Protein AF-A0A0K1K115-F1 (afdb_monomer)

Sequence (95 aa):
MKQALTLLLAGAGALLSGCAGIDAASSTPQWDARFGDAVRAAMARQRIHPGGVNPEQVRGIDGAAALQAQEQYRKSFSAPAPQPSAFTIGVSGGK

Secondary struct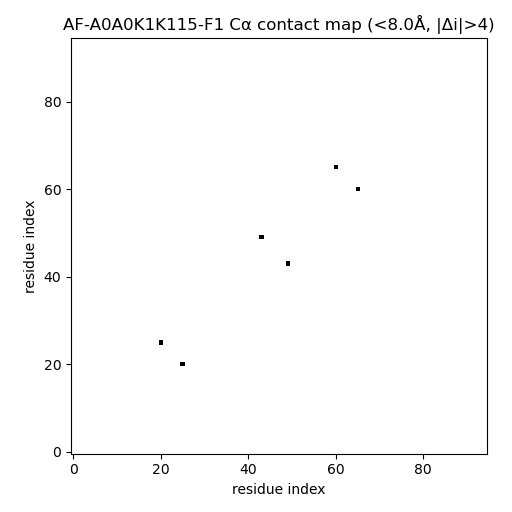ure (DSSP, 8-state):
-HHHHHHHHHHHHHHHTTT--S-TT---HHHHTTTTHHHHHHHHHH-S-TTS--TT------HHHHHHHHHHHHHHTTSPPPPP-----------

pLDDT: mean 74.57, std 13.7, range [40.22, 95.62]

Solvent-accessible surface area (backbone atoms only — not comparable to full-atom values): 6320 Å² total; per-residue (Å²): 111,71,67,62,54,52,52,52,54,52,54,50,52,60,61,53,50,70,74,50,79,66,46,100,80,56,79,54,63,79,54,67,76,47,67,60,48,69,57,54,56,50,55,59,70,69,48,92,61,89,89,60,88,60,89,84,57,79,74,69,79,51,74,66,60,46,50,51,52,53,51,51,58,56,44,63,78,70,54,74,80,82,74,80,80,79,80,78,79,81,78,76,85,79,129

Mean predicted aligned error: 18.07 Å

Foldseek 3Di:
DVVVVVVVVVVVVVVCVVVVCVPVPDDPCVCVVCPCVVVVVVVVVVDPDPPDDDPPDPPDDDPVRVVVVVVVVVVVVVDDDPDPPPPPPDPPPDD

Radius of gyration: 39.68 Å; Cα contacts (8 Å, |Δi|>4): 3; chains: 1; bounding box: 121×27×79 Å

Structure (mmCIF, N/CA/C/O backbone):
data_AF-A0A0K1K115-F1
#
_entry.id   AF-A0A0K1K115-F1
#
loop_
_atom_site.group_PDB
_atom_site.id
_atom_site.type_symbol
_atom_site.label_atom_id
_atom_site.label_alt_id
_atom_site.label_comp_id
_atom_site.label_asym_id
_atom_site.label_entity_id
_atom_site.label_seq_id
_atom_site.pdbx_PDB_ins_code
_atom_site.Cartn_x
_atom_site.Cartn_y
_atom_site.Cartn_z
_atom_site.occupancy
_atom_site.B_iso_or_equiv
_atom_site.auth_seq_id
_atom_site.auth_comp_id
_atom_site.auth_asym_id
_atom_site.auth_atom_id
_atom_site.pdbx_PDB_model_num
ATOM 1 N N . MET A 1 1 ? 57.077 10.338 -20.494 1.00 60.56 1 MET A N 1
ATOM 2 C CA . MET A 1 1 ? 55.871 11.040 -19.983 1.00 60.56 1 MET A CA 1
ATOM 3 C C . MET A 1 1 ? 54.728 11.087 -20.995 1.00 60.56 1 MET A C 1
ATOM 5 O O . MET A 1 1 ? 53.635 10.671 -20.645 1.00 60.56 1 MET A O 1
ATOM 9 N N . LYS A 1 2 ? 54.958 11.505 -22.252 1.00 59.62 2 LYS A N 1
ATOM 10 C CA . LYS A 1 2 ? 53.898 11.583 -23.282 1.00 59.62 2 LYS A CA 1
ATOM 11 C C . LYS A 1 2 ? 53.178 10.248 -23.543 1.00 59.62 2 LYS A C 1
ATOM 13 O O . LYS A 1 2 ? 51.959 10.245 -23.571 1.00 59.62 2 LYS A O 1
ATOM 18 N N . GLN A 1 3 ? 53.914 9.133 -23.632 1.00 62.16 3 GLN A N 1
ATOM 19 C CA . GLN A 1 3 ? 53.346 7.797 -23.898 1.00 62.16 3 GLN A CA 1
ATOM 20 C C . GLN A 1 3 ? 52.539 7.210 -22.727 1.00 62.16 3 GLN A C 1
ATOM 22 O O . GLN A 1 3 ? 51.538 6.536 -22.944 1.00 62.16 3 GLN A O 1
ATOM 27 N N . ALA A 1 4 ? 52.927 7.518 -21.485 1.00 67.88 4 ALA A N 1
ATOM 28 C CA . ALA A 1 4 ? 52.172 7.112 -20.299 1.00 67.88 4 ALA A CA 1
ATOM 29 C C . ALA A 1 4 ? 50.815 7.833 -20.224 1.00 67.88 4 ALA A C 1
ATOM 31 O O . ALA A 1 4 ? 49.809 7.218 -19.892 1.00 67.88 4 ALA A O 1
ATOM 32 N N . LEU A 1 5 ? 50.772 9.114 -20.613 1.00 71.06 5 LEU A N 1
ATOM 33 C CA . LEU A 1 5 ? 49.532 9.888 -20.690 1.00 71.06 5 LEU A CA 1
ATOM 34 C C . LEU A 1 5 ? 48.595 9.370 -21.795 1.00 71.06 5 LEU A C 1
ATOM 36 O O . LEU A 1 5 ? 47.385 9.332 -21.594 1.00 71.06 5 LEU A O 1
ATOM 40 N N . THR A 1 6 ? 49.139 8.929 -22.937 1.00 70.31 6 THR A N 1
ATOM 41 C CA . THR A 1 6 ? 48.335 8.368 -24.040 1.00 70.31 6 THR A CA 1
ATOM 42 C C . THR A 1 6 ? 47.708 7.026 -23.664 1.00 70.31 6 THR A C 1
ATOM 44 O O . THR A 1 6 ? 46.542 6.794 -23.966 1.00 70.31 6 THR A O 1
ATOM 47 N N . LEU A 1 7 ? 48.451 6.167 -22.958 1.00 72.00 7 LEU A N 1
ATOM 48 C CA . LEU A 1 7 ? 47.939 4.883 -22.469 1.00 72.00 7 LEU A CA 1
ATOM 49 C C . LEU A 1 7 ? 46.864 5.062 -21.389 1.00 72.00 7 LEU A C 1
ATOM 51 O O . LEU A 1 7 ? 45.877 4.331 -21.382 1.00 72.00 7 LEU A O 1
ATOM 55 N N . LEU A 1 8 ? 47.015 6.063 -20.518 1.00 69.19 8 LEU A N 1
ATOM 56 C CA . LEU A 1 8 ? 46.046 6.355 -19.460 1.00 69.19 8 LEU A CA 1
ATOM 57 C C . LEU A 1 8 ? 44.734 6.924 -20.032 1.00 69.19 8 LEU A C 1
ATOM 59 O O . LEU A 1 8 ? 43.655 6.507 -19.614 1.00 69.19 8 LEU A O 1
ATOM 63 N N . LEU A 1 9 ? 44.806 7.790 -21.052 1.00 67.38 9 LEU A N 1
ATOM 64 C CA . LEU A 1 9 ? 43.620 8.276 -21.774 1.00 67.38 9 LEU A CA 1
ATOM 65 C C . LEU A 1 9 ? 42.916 7.169 -22.579 1.00 67.38 9 LEU A C 1
ATOM 67 O O . LEU A 1 9 ? 41.688 7.115 -22.592 1.00 67.38 9 LEU A O 1
ATOM 71 N N . ALA A 1 10 ? 43.670 6.273 -23.223 1.00 66.06 10 ALA A N 1
ATOM 72 C CA . ALA A 1 10 ? 43.102 5.155 -23.979 1.00 66.06 10 ALA A CA 1
ATOM 73 C C . ALA A 1 10 ? 42.431 4.113 -23.062 1.00 66.06 10 ALA A C 1
ATOM 75 O O . ALA A 1 10 ? 41.345 3.625 -23.371 1.00 66.06 10 ALA A O 1
ATOM 76 N N . GLY A 1 11 ? 43.035 3.824 -21.903 1.00 65.62 11 GLY A N 1
ATOM 77 C CA . GLY A 1 11 ? 42.446 2.953 -20.884 1.00 65.62 11 GLY A CA 1
ATOM 78 C C . GLY A 1 11 ? 41.164 3.532 -20.279 1.00 65.62 11 GLY A C 1
ATOM 79 O O . GLY A 1 11 ? 40.183 2.811 -20.116 1.00 65.62 11 GLY A O 1
ATOM 80 N N . ALA A 1 12 ? 41.129 4.844 -20.021 1.00 62.84 12 ALA A N 1
ATOM 81 C CA . ALA A 1 12 ? 39.918 5.525 -19.566 1.00 62.84 12 ALA A CA 1
ATOM 82 C C . ALA A 1 12 ? 38.799 5.481 -20.625 1.00 62.84 12 ALA A C 1
ATOM 84 O O . ALA A 1 12 ? 37.658 5.177 -20.290 1.00 62.84 12 ALA A O 1
ATOM 85 N N . GLY A 1 13 ? 39.115 5.696 -21.907 1.00 61.62 13 GLY A N 1
ATOM 86 C CA . GLY A 1 13 ? 38.134 5.603 -22.997 1.00 61.62 13 GLY A CA 1
ATOM 87 C C . GLY A 1 13 ? 37.487 4.217 -23.126 1.00 61.62 13 GLY A C 1
ATOM 88 O O . GLY A 1 13 ? 36.275 4.118 -23.316 1.00 61.62 13 GLY A O 1
ATOM 89 N N . ALA A 1 14 ? 38.265 3.146 -22.943 1.00 62.75 14 ALA A N 1
ATOM 90 C CA . ALA A 1 14 ? 37.753 1.774 -22.965 1.00 62.75 14 ALA A CA 1
ATOM 91 C C . ALA A 1 14 ? 36.829 1.460 -21.772 1.00 62.75 14 ALA A C 1
ATOM 93 O O . ALA A 1 14 ? 35.835 0.754 -21.934 1.00 62.75 14 ALA A O 1
ATOM 94 N N . LEU A 1 15 ? 37.113 2.023 -20.592 1.00 61.59 15 LEU A N 1
ATOM 95 C CA . LEU A 1 15 ? 36.275 1.868 -19.397 1.00 61.59 15 LEU A CA 1
ATOM 96 C C . LEU A 1 15 ? 34.941 2.624 -19.522 1.00 61.59 15 LEU A C 1
ATOM 98 O O . LEU A 1 15 ? 33.914 2.126 -19.067 1.00 61.59 15 LEU A O 1
ATOM 102 N N . LEU A 1 16 ? 34.923 3.789 -20.182 1.00 58.53 16 LEU A N 1
ATOM 103 C CA . LEU A 1 16 ? 33.687 4.547 -20.424 1.00 58.53 16 LEU A CA 1
ATOM 104 C C . LEU A 1 16 ? 32.804 3.937 -21.531 1.00 58.53 16 LEU A C 1
ATOM 106 O O . LEU A 1 16 ? 31.589 4.135 -21.512 1.00 58.53 16 LEU A O 1
ATOM 110 N N . SER A 1 17 ? 33.367 3.145 -22.451 1.00 58.38 17 SER A N 1
ATOM 111 C CA . SER A 1 17 ? 32.597 2.455 -23.500 1.00 58.38 17 SER A CA 1
ATOM 112 C C . SER A 1 17 ? 31.645 1.379 -22.958 1.00 58.38 17 SER A C 1
ATOM 114 O O . SER A 1 17 ? 30.701 1.007 -23.651 1.00 58.38 17 SER A O 1
ATOM 116 N N . GLY A 1 18 ? 31.839 0.904 -21.722 1.00 56.50 18 GLY A N 1
ATOM 117 C CA . GLY A 1 18 ? 30.897 -0.004 -21.055 1.00 56.50 18 GLY A CA 1
ATOM 118 C C . GLY A 1 18 ? 29.576 0.671 -20.663 1.00 56.50 18 GLY A C 1
ATOM 119 O O . GLY A 1 18 ? 28.545 0.009 -20.597 1.00 56.50 18 GLY A O 1
ATOM 120 N N . CYS A 1 19 ? 29.584 1.995 -20.470 1.00 57.06 19 CYS A N 1
ATOM 121 C CA . CYS A 1 19 ? 28.378 2.792 -20.224 1.00 57.06 19 CYS A CA 1
ATOM 122 C C . CYS A 1 19 ? 27.698 3.255 -21.523 1.00 57.06 19 CYS A C 1
ATOM 124 O O . CYS A 1 19 ? 26.551 3.688 -21.483 1.00 57.06 19 CYS A O 1
ATOM 126 N N . ALA A 1 20 ? 28.395 3.170 -22.662 1.00 52.56 20 ALA A N 1
ATOM 127 C CA . ALA A 1 20 ? 27.893 3.567 -23.977 1.00 52.56 20 ALA A CA 1
ATOM 128 C C . ALA A 1 20 ? 27.144 2.443 -24.719 1.00 52.56 20 ALA A C 1
ATOM 130 O O . ALA A 1 20 ? 26.644 2.685 -25.809 1.00 52.56 20 ALA A O 1
ATOM 131 N N . GLY A 1 21 ? 26.972 1.256 -24.116 1.00 52.94 21 GLY A N 1
ATOM 132 C CA . GLY A 1 21 ? 26.091 0.178 -24.617 1.00 52.94 21 GLY A CA 1
ATOM 133 C C . GLY A 1 21 ? 24.589 0.518 -24.612 1.00 52.94 21 GLY A C 1
ATOM 134 O O . GLY A 1 21 ? 23.735 -0.362 -24.703 1.00 52.94 21 GLY A O 1
ATOM 135 N N . ILE A 1 22 ? 24.271 1.802 -24.475 1.00 56.59 22 ILE A N 1
ATOM 136 C CA . ILE A 1 22 ? 22.988 2.419 -24.772 1.00 56.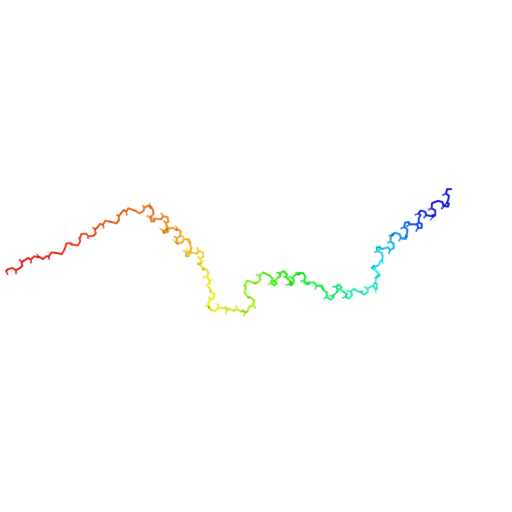59 22 ILE A CA 1
ATOM 137 C C . ILE A 1 22 ? 23.216 3.205 -26.066 1.00 56.59 22 ILE A C 1
ATOM 139 O O . ILE A 1 22 ? 23.267 4.435 -26.075 1.00 56.59 22 ILE A O 1
ATOM 143 N N . ASP A 1 23 ? 23.457 2.487 -27.166 1.00 53.62 23 ASP A N 1
ATOM 144 C CA . ASP A 1 23 ? 23.429 3.102 -28.487 1.00 53.62 23 ASP A CA 1
ATOM 145 C C . ASP A 1 23 ? 22.121 3.894 -28.604 1.00 53.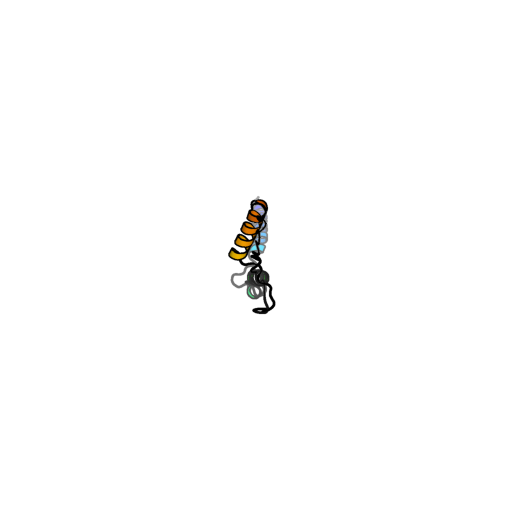62 23 ASP A C 1
ATOM 147 O O . ASP A 1 23 ? 21.053 3.404 -28.235 1.00 53.62 23 ASP A O 1
ATOM 151 N N . ALA A 1 24 ? 22.162 5.099 -29.168 1.00 55.56 24 ALA A N 1
ATOM 152 C CA . ALA A 1 24 ? 20.957 5.869 -29.496 1.00 55.56 24 ALA A CA 1
ATOM 153 C C . ALA A 1 24 ? 20.006 5.126 -30.476 1.00 55.56 24 ALA A C 1
ATOM 155 O O . ALA A 1 24 ? 18.926 5.620 -30.788 1.00 55.56 24 ALA A O 1
ATOM 156 N N . ALA A 1 25 ? 20.411 3.936 -30.945 1.00 57.16 25 ALA A N 1
ATOM 157 C CA . ALA A 1 25 ? 19.666 2.980 -31.760 1.00 57.16 25 ALA A CA 1
ATOM 158 C C . ALA A 1 25 ? 19.652 1.546 -31.163 1.00 57.16 25 ALA A C 1
ATOM 160 O O . ALA A 1 25 ? 19.392 0.577 -31.875 1.00 57.16 25 ALA A O 1
ATOM 161 N N . SER A 1 26 ? 19.949 1.389 -29.869 1.00 55.69 26 SER A N 1
ATOM 162 C CA . SER A 1 26 ? 19.840 0.125 -29.134 1.00 55.69 26 SER A CA 1
ATOM 163 C C . SER A 1 26 ? 18.359 -0.178 -28.923 1.00 55.69 26 SER A C 1
ATOM 165 O O . SER A 1 26 ? 17.695 0.462 -28.109 1.00 55.69 26 SER A O 1
ATOM 167 N N . SER A 1 27 ? 17.803 -1.128 -29.684 1.00 66.06 27 SER A N 1
ATOM 168 C CA . SER A 1 27 ? 16.478 -1.652 -29.357 1.00 66.06 27 SER A CA 1
ATOM 169 C C . SER A 1 27 ? 16.566 -2.265 -27.963 1.00 66.06 27 SER A C 1
ATOM 171 O O . SER A 1 27 ? 17.440 -3.104 -27.720 1.00 66.06 27 SER A O 1
ATOM 173 N N . THR A 1 28 ? 15.658 -1.897 -27.067 1.00 72.38 28 THR A N 1
ATOM 174 C CA . THR A 1 28 ? 15.578 -2.428 -25.706 1.00 72.38 28 THR A CA 1
ATOM 175 C C . THR A 1 28 ? 14.451 -3.459 -25.572 1.00 72.38 28 THR A C 1
ATOM 177 O O . THR A 1 28 ? 13.645 -3.349 -24.648 1.00 72.38 28 THR A O 1
ATOM 180 N N . PRO A 1 29 ? 14.363 -4.502 -26.429 1.00 79.00 29 PRO A N 1
ATOM 181 C CA . PRO A 1 29 ? 13.170 -5.336 -26.537 1.00 79.00 29 PRO A CA 1
ATOM 182 C C . PRO A 1 29 ? 12.855 -6.053 -25.223 1.00 79.00 29 PRO A C 1
ATOM 184 O O . PRO A 1 29 ? 11.693 -6.161 -24.848 1.00 79.00 29 PRO A O 1
ATOM 187 N N . GLN A 1 30 ? 13.875 -6.483 -24.471 1.00 83.44 30 GLN A N 1
ATOM 188 C CA . GLN A 1 30 ? 13.688 -7.086 -23.148 1.00 83.44 30 GLN A CA 1
ATOM 189 C C . GLN A 1 30 ? 13.123 -6.121 -22.091 1.00 83.44 30 GLN A C 1
ATOM 191 O O . GLN A 1 30 ? 12.428 -6.567 -21.179 1.00 83.44 30 GLN A O 1
ATOM 196 N N . TRP A 1 31 ? 13.429 -4.825 -22.179 1.00 82.00 31 TRP A N 1
ATOM 197 C CA . TRP A 1 31 ? 12.951 -3.821 -21.226 1.00 82.00 31 TRP A CA 1
ATOM 198 C C . TRP A 1 31 ? 11.570 -3.312 -21.620 1.00 82.00 31 TRP A C 1
ATOM 200 O O . TRP A 1 31 ? 10.685 -3.250 -20.767 1.00 82.00 31 TRP A O 1
ATOM 210 N N . ASP A 1 32 ? 11.366 -3.052 -22.911 1.00 85.50 32 ASP A N 1
ATOM 211 C CA . ASP A 1 32 ? 10.088 -2.612 -23.469 1.00 85.50 32 ASP A CA 1
ATOM 212 C C . ASP A 1 32 ? 9.008 -3.676 -23.239 1.00 85.50 32 ASP A C 1
ATOM 214 O O . ASP A 1 32 ? 7.903 -3.357 -22.802 1.00 85.50 32 ASP A O 1
ATOM 218 N N . ALA A 1 33 ? 9.351 -4.960 -23.413 1.00 89.44 33 ALA A N 1
ATOM 219 C CA . ALA A 1 33 ? 8.439 -6.076 -23.160 1.00 89.44 33 ALA A CA 1
ATOM 220 C C . ALA A 1 33 ? 7.997 -6.193 -21.691 1.00 89.44 33 ALA A C 1
ATOM 222 O O . ALA A 1 33 ? 6.936 -6.748 -21.414 1.00 89.44 33 ALA A O 1
ATOM 223 N N . ARG A 1 34 ? 8.800 -5.691 -20.745 1.00 91.19 34 ARG A N 1
ATOM 224 C CA . ARG A 1 34 ? 8.574 -5.836 -19.294 1.00 91.19 34 ARG A CA 1
ATOM 225 C C . ARG A 1 34 ? 8.175 -4.530 -18.616 1.00 91.19 34 ARG A C 1
ATOM 227 O O . ARG A 1 34 ? 8.001 -4.478 -17.392 1.00 91.19 34 ARG A O 1
ATOM 234 N N . PHE A 1 35 ? 8.031 -3.455 -19.387 1.00 92.00 35 PHE A N 1
ATOM 235 C CA . PHE A 1 35 ? 7.727 -2.138 -18.855 1.00 92.00 35 PHE A CA 1
ATOM 236 C C . PHE A 1 35 ? 6.398 -2.158 -18.085 1.00 92.00 35 PHE A C 1
ATOM 238 O O . PHE A 1 35 ? 5.332 -2.470 -18.624 1.00 92.00 35 PHE A O 1
ATOM 245 N N . GLY A 1 36 ? 6.461 -1.842 -16.790 1.00 94.00 36 GLY A N 1
ATOM 246 C CA . GLY A 1 36 ? 5.303 -1.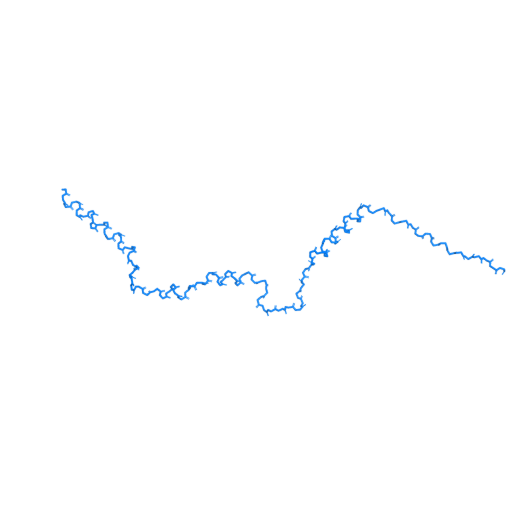823 -15.892 1.00 94.00 36 GLY A CA 1
ATOM 247 C C . GLY A 1 36 ? 4.950 -3.158 -15.223 1.00 94.00 36 GLY A C 1
ATOM 248 O O . GLY A 1 36 ? 4.004 -3.185 -14.434 1.00 94.00 36 GLY A O 1
ATOM 249 N N . ASP A 1 37 ? 5.698 -4.243 -15.455 1.00 95.62 37 ASP A N 1
ATOM 250 C CA . ASP A 1 37 ? 5.430 -5.549 -14.825 1.00 95.62 37 ASP A CA 1
ATOM 251 C C . ASP A 1 37 ? 5.435 -5.469 -13.300 1.00 95.62 37 ASP A C 1
ATOM 253 O O . ASP A 1 37 ? 4.554 -6.021 -12.644 1.00 95.62 37 ASP A O 1
ATOM 257 N N . ALA A 1 38 ? 6.388 -4.731 -12.725 1.00 94.62 38 ALA A N 1
ATOM 258 C CA . ALA A 1 38 ? 6.486 -4.549 -11.280 1.00 94.62 38 ALA A CA 1
ATOM 259 C C . ALA A 1 38 ? 5.227 -3.884 -10.698 1.00 94.62 38 ALA A C 1
ATOM 261 O O . ALA A 1 38 ? 4.700 -4.339 -9.683 1.00 94.62 38 ALA A O 1
ATOM 262 N N . VAL A 1 39 ? 4.704 -2.853 -11.371 1.00 95.31 39 VAL A N 1
ATOM 263 C CA . VAL A 1 39 ? 3.492 -2.133 -10.950 1.00 95.31 39 VAL A CA 1
ATOM 264 C C . VAL A 1 39 ? 2.263 -3.027 -11.082 1.00 95.31 39 VAL A C 1
ATOM 266 O O . VAL A 1 39 ? 1.479 -3.128 -10.139 1.00 95.31 39 VAL A O 1
ATOM 269 N N . ARG A 1 40 ? 2.112 -3.738 -12.207 1.00 94.06 40 ARG A N 1
ATOM 270 C CA . ARG A 1 40 ? 1.010 -4.694 -12.410 1.00 94.06 40 ARG A CA 1
ATOM 271 C C . ARG A 1 40 ? 1.046 -5.819 -11.376 1.00 94.06 40 ARG A C 1
ATOM 273 O O . ARG A 1 40 ? 0.011 -6.163 -10.811 1.00 94.06 40 ARG A O 1
ATOM 280 N N . ALA A 1 41 ? 2.230 -6.344 -11.066 1.00 93.81 41 ALA A N 1
ATOM 281 C CA . ALA A 1 41 ? 2.413 -7.375 -10.052 1.00 93.81 41 ALA A CA 1
ATOM 282 C C . ALA A 1 41 ? 2.140 -6.858 -8.630 1.00 93.81 41 ALA A C 1
ATOM 284 O O . ALA A 1 41 ? 1.622 -7.600 -7.797 1.00 93.81 41 ALA A O 1
ATOM 285 N N . ALA A 1 42 ? 2.483 -5.606 -8.320 1.00 93.75 42 ALA A N 1
ATOM 286 C CA . ALA A 1 42 ? 2.137 -4.986 -7.044 1.00 93.75 42 ALA A CA 1
ATOM 287 C C . ALA A 1 42 ? 0.618 -4.781 -6.923 1.00 93.75 42 ALA A C 1
ATOM 289 O O . ALA A 1 42 ? 0.019 -5.187 -5.929 1.00 93.75 42 ALA A O 1
ATOM 290 N N . MET A 1 43 ? -0.021 -4.252 -7.967 1.00 91.88 43 MET A N 1
ATOM 291 C CA . MET A 1 43 ? -1.469 -4.037 -8.010 1.00 91.88 43 MET A CA 1
ATOM 292 C C . MET A 1 43 ? -2.253 -5.353 -7.905 1.00 91.88 43 MET A C 1
ATOM 294 O O . MET A 1 43 ? -3.250 -5.423 -7.189 1.00 91.88 43 MET A O 1
ATOM 298 N N . ALA A 1 44 ? -1.784 -6.422 -8.555 1.00 89.38 44 ALA A N 1
ATOM 299 C CA . ALA A 1 44 ? -2.390 -7.747 -8.439 1.00 89.38 44 ALA A CA 1
ATOM 300 C C . ALA A 1 44 ? -2.371 -8.277 -6.994 1.00 89.38 44 ALA A C 1
ATOM 302 O O . ALA A 1 44 ? -3.326 -8.920 -6.572 1.00 89.38 44 ALA A O 1
ATOM 303 N N . ARG A 1 45 ? -1.324 -7.962 -6.216 1.00 88.06 45 ARG A N 1
ATOM 304 C CA . ARG A 1 45 ? -1.216 -8.342 -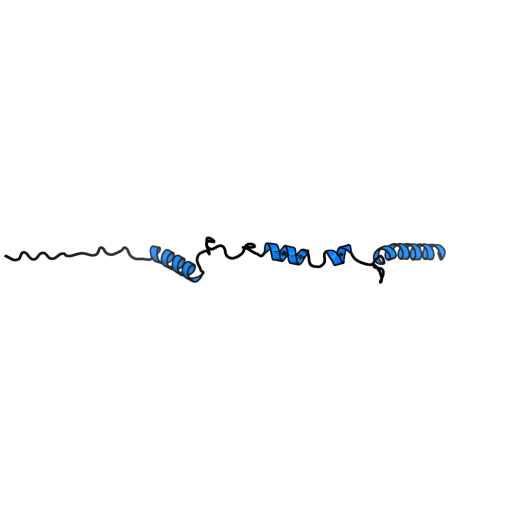4.795 1.00 88.06 45 ARG A CA 1
ATOM 305 C C . ARG A 1 45 ? -2.072 -7.487 -3.863 1.00 88.06 45 ARG A C 1
ATOM 307 O O . ARG A 1 45 ? -2.429 -7.949 -2.788 1.00 88.06 45 ARG A O 1
ATOM 314 N N . GLN A 1 46 ? -2.406 -6.259 -4.256 1.00 88.75 46 GLN A N 1
ATOM 315 C CA . GLN A 1 46 ? -3.271 -5.370 -3.469 1.00 88.75 46 GLN A CA 1
ATOM 316 C C . GLN A 1 46 ? -4.754 -5.756 -3.552 1.00 88.75 46 GLN A C 1
ATOM 318 O O . GLN A 1 46 ? -5.568 -5.286 -2.758 1.00 88.75 46 GLN A O 1
ATOM 323 N N . ARG A 1 47 ? -5.134 -6.609 -4.509 1.00 82.81 47 ARG A N 1
ATOM 324 C CA . ARG A 1 47 ? -6.523 -7.019 -4.691 1.00 82.81 47 ARG A CA 1
ATOM 325 C C . ARG A 1 47 ? -6.877 -8.159 -3.736 1.00 82.81 47 ARG A C 1
ATOM 327 O O . ARG A 1 47 ? -6.517 -9.306 -3.969 1.00 82.81 47 ARG A O 1
ATOM 334 N N . ILE A 1 48 ? -7.667 -7.840 -2.712 1.00 76.31 48 ILE A N 1
ATOM 335 C CA . ILE A 1 48 ? -8.162 -8.802 -1.710 1.00 76.31 48 ILE A CA 1
ATOM 336 C C . ILE A 1 48 ? -9.041 -9.895 -2.349 1.00 76.31 48 ILE A C 1
ATOM 338 O O . ILE A 1 48 ? -9.069 -11.020 -1.859 1.00 76.31 48 ILE A O 1
ATOM 342 N N . HIS A 1 49 ? -9.744 -9.587 -3.448 1.00 75.56 49 HIS A N 1
ATOM 343 C CA . HIS A 1 49 ? -10.648 -10.530 -4.109 1.00 75.56 49 HIS A CA 1
ATOM 344 C C . HIS A 1 49 ? -10.544 -10.476 -5.650 1.00 75.56 49 HIS A C 1
ATOM 346 O O . HIS A 1 49 ? -11.210 -9.662 -6.291 1.00 75.56 49 HIS A O 1
ATOM 352 N N . PRO A 1 50 ? -9.687 -11.299 -6.286 1.00 70.44 50 PRO A N 1
ATOM 353 C CA . PRO A 1 50 ? -9.487 -11.263 -7.737 1.00 70.44 50 PRO A CA 1
ATOM 354 C C . PRO A 1 50 ? -10.618 -11.869 -8.582 1.00 70.44 50 PRO A C 1
ATOM 356 O O . PRO A 1 50 ? -10.630 -11.619 -9.784 1.00 70.44 50 PRO A O 1
ATOM 359 N N . GLY A 1 51 ? -11.559 -12.608 -7.979 1.00 75.12 51 GLY A N 1
ATOM 360 C CA . GLY A 1 51 ? -12.612 -13.364 -8.677 1.00 75.12 51 GLY A CA 1
ATOM 361 C C . GLY A 1 51 ? -13.994 -12.704 -8.805 1.00 75.12 51 GLY A C 1
ATOM 362 O O . GLY A 1 51 ? -14.879 -13.319 -9.388 1.00 75.12 51 GLY A O 1
ATOM 363 N N . GLY A 1 52 ? -14.202 -11.479 -8.302 1.00 70.50 52 GLY A N 1
ATOM 364 C CA . GLY A 1 52 ? -15.520 -10.817 -8.287 1.00 70.50 52 GLY A CA 1
ATOM 365 C C . GLY A 1 52 ? -16.138 -10.721 -6.888 1.00 70.50 52 GLY A C 1
ATOM 366 O O . GLY A 1 52 ? -15.443 -10.874 -5.892 1.00 70.50 52 GLY A O 1
ATOM 367 N N . VAL A 1 53 ? -17.427 -10.390 -6.783 1.00 70.44 53 VAL A N 1
ATOM 368 C CA . VAL A 1 53 ? -18.111 -10.320 -5.478 1.00 70.44 53 VAL A CA 1
ATOM 369 C C . VAL A 1 53 ? -18.487 -11.738 -5.048 1.00 70.44 53 VAL A C 1
ATOM 371 O O . VAL A 1 53 ? -19.386 -12.319 -5.646 1.00 70.44 53 VAL A O 1
ATOM 374 N N . ASN A 1 54 ? -17.836 -12.274 -4.010 1.00 69.12 54 ASN A N 1
ATOM 375 C CA . ASN A 1 54 ? -18.287 -13.507 -3.359 1.00 69.12 54 ASN A CA 1
ATOM 376 C C . ASN A 1 54 ? -19.421 -13.181 -2.370 1.00 69.12 54 ASN A C 1
ATOM 378 O O . ASN A 1 54 ? -19.161 -12.494 -1.375 1.00 69.12 54 ASN A O 1
ATOM 382 N N . PRO A 1 55 ? -20.662 -13.649 -2.599 1.00 66.25 55 PRO A N 1
ATOM 383 C CA . PRO A 1 55 ? -21.783 -13.403 -1.690 1.00 66.25 55 PRO A CA 1
ATOM 384 C C . PRO A 1 55 ? -21.576 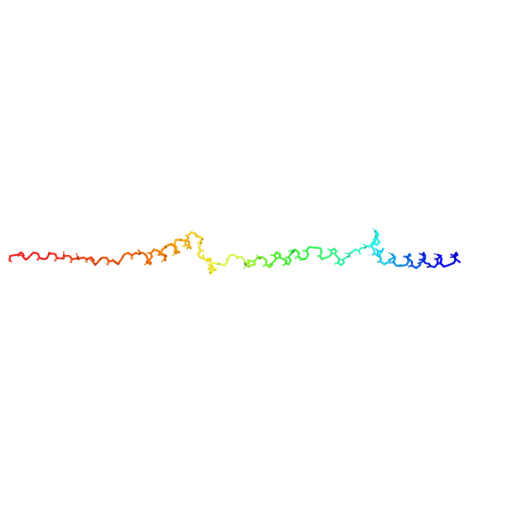-14.018 -0.297 1.00 66.25 55 PRO A C 1
ATOM 386 O O . PRO A 1 55 ? -22.093 -13.487 0.683 1.00 66.25 55 PRO A O 1
ATOM 389 N N . GLU A 1 56 ? -20.772 -15.077 -0.186 1.00 66.12 56 GLU A N 1
ATOM 390 C CA . GLU A 1 56 ? -20.391 -15.708 1.089 1.00 66.12 56 GLU A CA 1
ATOM 391 C C . GLU A 1 56 ? -19.168 -15.066 1.764 1.00 66.12 56 GLU A C 1
ATOM 393 O O . GLU A 1 56 ? -18.742 -15.505 2.835 1.00 66.12 56 GLU A O 1
ATOM 398 N N . GLN A 1 57 ? -18.583 -14.014 1.181 1.00 66.62 57 GLN A N 1
ATOM 399 C CA . GLN A 1 57 ? -17.480 -13.322 1.833 1.00 66.62 57 GLN A CA 1
ATOM 400 C C . GLN A 1 57 ? -18.007 -12.576 3.060 1.00 66.62 57 GLN A C 1
ATOM 402 O O . GLN A 1 57 ? -18.776 -11.619 2.950 1.00 66.62 57 GLN A O 1
ATOM 407 N N . VAL A 1 58 ? -17.548 -12.992 4.240 1.00 62.94 58 VAL A N 1
ATOM 408 C CA . VAL A 1 58 ? -17.779 -12.264 5.486 1.00 62.94 58 VAL A CA 1
ATOM 409 C C . VAL A 1 58 ? -17.088 -10.903 5.359 1.00 62.94 58 VAL A C 1
ATOM 411 O O . VAL A 1 58 ? -15.895 -10.761 5.629 1.00 62.94 58 VAL A O 1
ATOM 414 N N . ARG A 1 59 ? -17.834 -9.882 4.919 1.00 68.62 59 ARG A N 1
ATOM 415 C CA . ARG A 1 59 ? -17.513 -8.491 5.244 1.00 68.62 59 ARG A CA 1
ATOM 416 C C . ARG A 1 59 ? -17.506 -8.467 6.761 1.00 68.62 59 ARG A C 1
ATOM 418 O O . ARG A 1 59 ? -18.533 -8.764 7.361 1.00 68.62 59 ARG A O 1
ATOM 425 N N . GLY A 1 60 ? -16.349 -8.227 7.370 1.00 75.25 60 GLY A N 1
ATOM 426 C CA . GLY A 1 60 ? -16.261 -8.093 8.820 1.00 75.25 60 GLY A CA 1
ATOM 427 C C . GLY A 1 60 ? -17.266 -7.068 9.360 1.00 75.25 60 GLY A C 1
ATOM 428 O O . GLY A 1 60 ? -18.017 -6.436 8.618 1.00 75.25 60 GLY A O 1
ATOM 429 N N . ILE A 1 61 ? -17.266 -6.873 10.670 1.00 81.94 61 ILE A N 1
ATOM 430 C CA . ILE A 1 61 ? -18.088 -5.827 11.279 1.00 81.94 61 ILE A CA 1
ATOM 431 C C . ILE A 1 61 ? -17.729 -4.458 10.681 1.00 81.94 61 ILE A C 1
ATOM 433 O O . ILE A 1 61 ? -16.550 -4.125 10.538 1.00 81.94 61 ILE A O 1
ATOM 437 N N . ASP A 1 62 ? -18.735 -3.673 10.294 1.00 86.62 62 ASP A N 1
ATOM 438 C CA . ASP A 1 62 ? -18.493 -2.294 9.881 1.00 86.62 62 ASP A CA 1
ATOM 439 C C . ASP A 1 62 ? -17.988 -1.461 11.074 1.00 86.62 62 ASP A C 1
ATOM 441 O O . ASP A 1 62 ? -18.134 -1.844 12.239 1.00 86.62 62 ASP A O 1
ATOM 445 N N . GLY A 1 63 ? -17.358 -0.319 10.792 1.00 87.19 63 GLY A N 1
ATOM 446 C CA . GLY A 1 63 ? -16.742 0.500 11.838 1.00 87.19 63 GLY A CA 1
ATOM 447 C C . GLY A 1 63 ? -17.734 1.015 12.887 1.00 87.19 63 GLY A C 1
ATOM 448 O O . GLY A 1 63 ? -17.374 1.134 14.057 1.00 87.19 63 GLY A O 1
ATOM 449 N N . ALA A 1 64 ? -18.984 1.285 12.501 1.00 91.62 64 ALA A N 1
ATOM 450 C CA . ALA A 1 64 ? -20.000 1.784 13.421 1.00 91.62 64 ALA A CA 1
ATOM 451 C C . ALA A 1 64 ? -20.503 0.665 14.344 1.00 91.62 64 ALA A C 1
ATOM 453 O O . ALA A 1 64 ? -20.575 0.853 15.559 1.00 91.62 64 ALA A O 1
ATOM 454 N N . ALA A 1 65 ? -20.779 -0.515 13.790 1.00 89.06 65 ALA A N 1
ATOM 455 C CA . ALA A 1 65 ? -21.137 -1.716 14.528 1.00 89.06 65 ALA A CA 1
ATOM 456 C C . ALA A 1 65 ? -20.013 -2.139 15.484 1.00 89.06 65 ALA A C 1
ATOM 458 O O . ALA A 1 65 ? -20.285 -2.472 16.637 1.00 89.06 65 ALA A O 1
ATOM 459 N N . ALA A 1 66 ? -18.751 -2.057 15.049 1.00 92.75 66 ALA A N 1
ATOM 460 C CA . ALA A 1 66 ? -17.589 -2.331 15.890 1.00 92.75 66 ALA A CA 1
ATOM 461 C C . ALA A 1 66 ? -17.492 -1.371 17.083 1.00 92.75 66 ALA A C 1
ATOM 463 O O . ALA A 1 66 ? -17.288 -1.811 18.215 1.00 92.75 66 ALA A O 1
ATOM 464 N N . LEU A 1 67 ? -17.688 -0.071 16.845 1.00 94.94 67 LEU A N 1
ATOM 465 C CA . LEU A 1 67 ? -17.675 0.945 17.895 1.00 94.94 67 LEU A CA 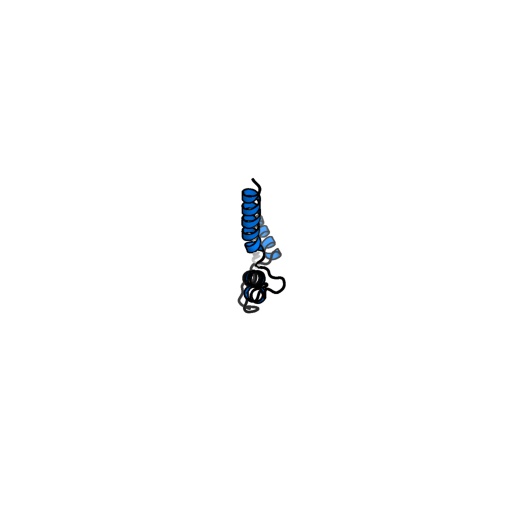1
ATOM 466 C C . LEU A 1 67 ? -18.812 0.736 18.902 1.00 94.94 67 LEU A C 1
ATOM 468 O O . LEU A 1 67 ? -18.581 0.775 20.109 1.00 94.94 67 LEU A O 1
ATOM 472 N N . GLN A 1 68 ? -20.025 0.451 18.424 1.00 94.56 68 GLN A N 1
ATOM 473 C CA . GLN A 1 68 ? -21.159 0.143 19.298 1.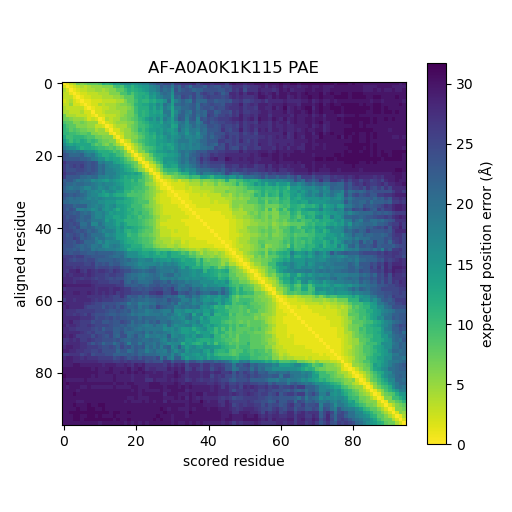00 94.56 68 GLN A CA 1
ATOM 474 C C . GLN A 1 68 ? -20.911 -1.125 20.121 1.00 94.56 68 GLN A C 1
ATOM 476 O O . GLN A 1 68 ? -21.177 -1.135 21.320 1.00 94.56 68 GLN A O 1
ATOM 481 N N . ALA A 1 69 ? -20.353 -2.177 19.516 1.00 93.19 69 ALA A N 1
ATOM 482 C CA . ALA A 1 69 ? -20.006 -3.401 20.230 1.00 93.19 69 ALA A CA 1
ATOM 483 C C . ALA A 1 69 ? -18.982 -3.141 21.349 1.00 93.19 69 ALA A C 1
ATOM 485 O O . ALA A 1 69 ? -19.165 -3.619 22.469 1.00 93.19 69 ALA A O 1
ATOM 486 N N . GLN A 1 70 ? -17.944 -2.340 21.080 1.00 94.31 70 GLN A N 1
ATOM 487 C CA . GLN A 1 70 ? -16.955 -1.955 22.092 1.00 94.31 70 GLN A CA 1
ATOM 488 C C . GLN A 1 70 ? -17.566 -1.121 23.221 1.00 94.31 70 GLN A C 1
ATOM 490 O O . GLN A 1 70 ? -17.270 -1.362 24.392 1.00 94.31 70 GLN A O 1
ATOM 495 N N . GLU A 1 71 ? -18.439 -0.169 22.896 1.00 94.81 71 GLU A N 1
ATOM 496 C CA . GLU A 1 71 ? -19.074 0.681 23.901 1.00 94.81 71 GLU A CA 1
ATOM 497 C C . GLU A 1 71 ? -20.035 -0.116 24.793 1.00 94.81 71 GLU A C 1
ATOM 499 O O . GLU A 1 71 ? -20.021 0.048 26.012 1.00 94.81 71 GLU A O 1
ATOM 504 N N . GLN A 1 72 ? -20.811 -1.040 24.221 1.00 91.12 72 GLN A N 1
ATOM 505 C CA . GLN A 1 72 ? -21.685 -1.924 24.997 1.00 91.12 72 GLN A CA 1
ATOM 506 C C . GLN A 1 72 ? -20.885 -2.873 25.890 1.00 91.12 72 GLN A C 1
ATOM 508 O O . GLN A 1 72 ? -21.242 -3.061 27.054 1.00 91.12 72 GLN A O 1
ATOM 513 N N . TYR A 1 73 ? -19.773 -3.414 25.381 1.00 91.56 73 TYR A N 1
ATOM 514 C CA . TYR A 1 73 ? -18.852 -4.221 26.177 1.00 91.56 73 TYR A CA 1
ATOM 515 C C . TYR A 1 73 ? -18.292 -3.420 27.355 1.00 91.56 73 TYR A C 1
ATOM 517 O O . TYR A 1 73 ? -18.314 -3.879 28.491 1.00 91.56 73 TYR A O 1
ATOM 525 N N . ARG A 1 74 ? -17.855 -2.177 27.130 1.00 92.06 74 ARG A N 1
ATOM 526 C CA . ARG A 1 74 ? -17.392 -1.298 28.211 1.00 92.06 74 ARG A CA 1
ATOM 527 C C . ARG A 1 74 ? 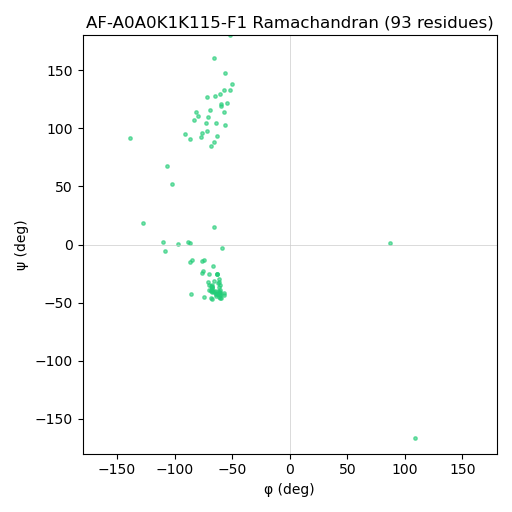-18.504 -1.032 29.226 1.00 92.06 74 ARG A C 1
ATOM 529 O O . ARG A 1 74 ? -18.290 -1.154 30.431 1.00 92.06 74 ARG A O 1
ATOM 536 N N . LYS A 1 75 ? -19.705 -0.715 28.740 1.00 89.44 75 LYS A N 1
ATOM 537 C CA . LYS A 1 75 ? -20.872 -0.414 29.568 1.00 89.44 75 LYS A CA 1
ATOM 538 C C . LYS A 1 75 ? -21.299 -1.602 30.424 1.00 89.44 75 LYS A C 1
ATOM 540 O O . LYS A 1 75 ? -21.727 -1.377 31.553 1.00 89.44 75 LYS A O 1
ATOM 545 N N . SER A 1 76 ? -21.135 -2.845 29.962 1.00 85.50 76 SER A N 1
ATOM 546 C CA . SER A 1 76 ? -21.506 -4.020 30.761 1.00 85.50 76 SER A CA 1
ATOM 547 C C . SER A 1 76 ? -20.694 -4.164 32.049 1.00 85.50 76 SER A C 1
ATOM 549 O O . SER A 1 76 ? -21.211 -4.713 33.014 1.00 85.50 76 SER A O 1
ATOM 551 N N . PHE A 1 77 ? -19.470 -3.622 32.114 1.00 85.81 77 PHE A N 1
ATOM 552 C CA . PHE A 1 77 ? -18.669 -3.616 33.350 1.00 85.81 77 PHE A CA 1
ATOM 553 C C . PHE A 1 77 ? -18.996 -2.450 34.289 1.00 85.81 77 PHE A C 1
ATOM 555 O O . PHE A 1 77 ? -18.559 -2.446 35.435 1.00 85.81 77 PHE A O 1
ATOM 562 N N . SER A 1 78 ? -19.731 -1.444 33.814 1.00 81.75 78 SER A N 1
ATOM 563 C CA . SER A 1 78 ? -20.163 -0.287 34.613 1.00 81.75 78 SER A CA 1
ATOM 564 C C . SER A 1 78 ? -21.661 -0.302 34.923 1.00 81.75 78 SER A C 1
ATOM 566 O O . SER A 1 78 ? -22.144 0.568 35.646 1.00 81.75 78 SER A O 1
ATOM 568 N N . ALA A 1 79 ? -22.411 -1.253 34.363 1.00 76.00 79 ALA A N 1
ATOM 569 C CA . ALA A 1 79 ? -23.844 -1.364 34.567 1.00 76.00 79 ALA A CA 1
ATOM 570 C C . ALA A 1 79 ? -24.140 -1.847 36.001 1.00 76.00 79 ALA A C 1
ATOM 572 O O . ALA A 1 79 ? -23.621 -2.888 36.410 1.00 76.00 79 ALA A O 1
ATOM 573 N N . PRO A 1 80 ? -24.981 -1.129 36.770 1.00 72.69 80 PRO A N 1
ATOM 574 C CA . PRO A 1 80 ? -25.493 -1.629 38.041 1.00 72.69 80 PRO A CA 1
ATOM 575 C C . PRO A 1 80 ? -26.209 -2.970 37.849 1.00 72.69 80 PRO A C 1
ATOM 577 O O . PRO A 1 80 ? -26.824 -3.194 36.802 1.00 72.69 80 PRO A O 1
ATOM 580 N N . ALA A 1 81 ? -26.153 -3.846 38.858 1.00 72.62 81 ALA A N 1
ATOM 581 C CA . ALA A 1 81 ? -26.841 -5.133 38.815 1.00 72.62 81 ALA A CA 1
ATOM 582 C C . ALA A 1 81 ? -28.326 -4.930 38.443 1.00 72.62 81 ALA A C 1
ATOM 584 O O . ALA A 1 81 ? -28.967 -4.038 39.013 1.00 72.62 81 ALA A O 1
ATOM 585 N N . PRO A 1 82 ? -28.878 -5.715 37.495 1.00 69.94 82 PRO A N 1
ATOM 586 C CA . PRO A 1 82 ? -30.285 -5.622 37.137 1.00 69.94 82 PRO A CA 1
ATOM 587 C C . PRO A 1 82 ? -31.143 -5.777 38.390 1.00 69.94 82 PRO A C 1
ATOM 589 O O . PRO A 1 82 ? -31.044 -6.782 39.096 1.00 69.94 82 PRO A O 1
ATOM 592 N N . GLN A 1 83 ? -31.965 -4.769 38.679 1.00 72.69 83 GLN A N 1
ATOM 593 C CA . GLN A 1 83 ? -32.901 -4.851 39.792 1.00 72.69 83 GLN A CA 1
ATOM 594 C C . GLN A 1 83 ? -33.915 -5.955 39.471 1.00 72.69 83 GLN A C 1
ATOM 596 O O . GLN A 1 83 ? -34.486 -5.928 38.376 1.00 72.69 83 GLN A O 1
ATOM 601 N N . PRO A 1 84 ? -34.143 -6.932 40.368 1.00 71.38 84 PRO A N 1
ATOM 602 C CA . PRO A 1 84 ? -35.145 -7.956 40.127 1.00 71.38 84 PRO A CA 1
ATOM 603 C C . PRO A 1 84 ? -36.502 -7.271 39.955 1.00 71.38 84 PRO A C 1
ATOM 605 O O . PRO A 1 84 ? -36.967 -6.549 40.839 1.00 71.38 84 PRO A O 1
ATOM 608 N N . SER A 1 85 ? -37.131 -7.469 38.797 1.00 69.75 85 SER A N 1
ATOM 609 C CA . SER A 1 85 ? -38.491 -7.008 38.555 1.00 69.75 85 SER A CA 1
ATOM 610 C C . SER A 1 85 ? -39.419 -7.758 39.506 1.00 69.75 85 SER A C 1
ATOM 612 O O . SER A 1 85 ? -39.710 -8.939 39.323 1.00 69.75 85 SER A O 1
ATOM 614 N N . ALA A 1 86 ? -39.873 -7.070 40.553 1.00 66.56 86 ALA A N 1
ATOM 615 C CA . ALA A 1 86 ? -40.903 -7.575 41.444 1.00 66.56 86 ALA A CA 1
ATOM 616 C C . ALA A 1 86 ? -42.229 -7.636 40.673 1.00 66.56 86 ALA A C 1
ATOM 618 O O . ALA A 1 86 ? -43.038 -6.710 40.710 1.00 66.56 86 ALA A O 1
ATOM 619 N N . PHE A 1 87 ? -42.450 -8.725 39.937 1.00 66.81 87 PHE A N 1
ATOM 620 C CA . PHE A 1 87 ? -43.764 -9.064 39.408 1.00 66.81 87 PHE A CA 1
ATOM 621 C C . PHE A 1 87 ? -44.691 -9.368 40.594 1.00 66.81 87 PHE A C 1
ATOM 623 O O . PHE A 1 87 ? -44.803 -10.505 41.042 1.00 66.81 87 PHE A O 1
ATOM 630 N N . THR A 1 88 ? -45.347 -8.340 41.137 1.00 63.19 88 THR A N 1
ATOM 631 C CA . THR A 1 88 ? -46.473 -8.527 42.059 1.00 63.19 88 THR A CA 1
ATOM 632 C C . THR A 1 88 ? -47.690 -8.908 41.224 1.00 63.19 88 THR A C 1
ATOM 634 O O . THR A 1 88 ? -48.398 -8.050 40.703 1.00 63.19 88 THR A O 1
ATOM 637 N N . ILE A 1 89 ? -47.916 -10.212 41.058 1.00 68.88 89 ILE A N 1
ATOM 638 C CA . ILE A 1 89 ? -49.189 -10.731 40.553 1.00 68.88 89 ILE A CA 1
ATOM 639 C C . ILE A 1 89 ? -50.176 -10.647 41.719 1.00 68.88 89 ILE A C 1
ATOM 641 O O . ILE A 1 89 ? -50.198 -11.503 42.601 1.00 68.88 89 ILE A O 1
ATOM 645 N N . GLY A 1 90 ? -50.956 -9.569 41.760 1.00 64.19 90 GLY A N 1
ATOM 646 C CA . GLY A 1 90 ? -52.031 -9.410 42.730 1.00 64.19 90 GLY A CA 1
ATOM 647 C C . GLY A 1 90 ? -53.190 -10.343 42.396 1.00 64.19 90 GLY A C 1
ATOM 648 O O . GLY A 1 90 ? -54.030 -9.997 41.571 1.00 64.19 90 GLY A O 1
ATOM 649 N N . VAL A 1 91 ? -53.265 -11.506 43.047 1.00 65.06 91 VAL A N 1
ATOM 650 C CA . VAL A 1 91 ? -54.535 -12.229 43.176 1.00 65.06 91 VAL A CA 1
ATOM 651 C C . VAL A 1 91 ? -55.249 -11.681 44.410 1.00 65.06 91 VAL A C 1
ATOM 653 O O . VAL A 1 91 ? -55.029 -12.115 45.538 1.00 65.06 91 VAL A O 1
ATOM 656 N N . SER A 1 92 ? -56.073 -10.650 44.223 1.00 55.88 92 SER A N 1
ATOM 657 C CA . SER A 1 92 ? -57.065 -10.305 45.236 1.00 55.88 92 SER A CA 1
ATOM 658 C C . SER A 1 92 ? -58.128 -11.401 45.213 1.00 55.88 92 SER A C 1
ATOM 660 O O . SER A 1 92 ? -58.867 -11.555 44.243 1.00 55.88 92 SER A O 1
ATOM 662 N N . GLY A 1 93 ? -58.157 -12.213 46.271 1.00 58.81 93 GLY A N 1
ATOM 663 C CA . GLY A 1 93 ? -59.200 -13.205 46.503 1.00 58.81 93 GLY A CA 1
ATOM 664 C C . GLY A 1 93 ? -60.568 -12.528 46.514 1.00 58.81 93 GLY A C 1
ATOM 665 O O . GLY A 1 93 ? -60.938 -11.856 47.477 1.00 58.81 93 GLY A O 1
ATOM 666 N N . GLY A 1 94 ? -61.293 -12.669 45.410 1.00 59.97 94 GLY A N 1
ATOM 667 C CA . GLY A 1 94 ? -62.665 -12.223 45.260 1.00 59.97 94 GLY A CA 1
ATOM 668 C C . GLY A 1 94 ? -63.625 -13.336 45.651 1.00 59.97 94 GLY A C 1
ATOM 669 O O . GLY A 1 94 ? -63.971 -14.130 44.790 1.00 59.97 94 GLY A O 1
ATOM 670 N N . LYS A 1 95 ? -64.060 -13.281 46.917 1.00 40.22 95 LYS A N 1
ATOM 671 C CA . LYS A 1 95 ? -65.263 -13.891 47.520 1.00 40.22 95 LYS A CA 1
ATOM 672 C C . LYS A 1 95 ? -65.366 -15.414 47.592 1.00 40.22 95 LYS A C 1
ATOM 674 O O . LYS A 1 95 ? -65.363 -16.089 46.549 1.00 40.22 95 LYS A O 1
#